Protein AF-A0A8B6F557-F1 (afdb_monomer_lite)

Secondary structure (DSSP, 8-state):
--TT-TTSSEEEEE---SS--SEEEEEEEESSSTTTT--EEPBSS-S--SSSSS-EE--EEEE-SSEEEEE-----TTPPPEESEE-----HHHHHHH--S----EEPEEEEEEEEEEEETTEEEEEEEP-

pLDDT: mean 74.11, std 13.55, range [46.28, 94.38]

Radius of gyration: 16.19 Å; chains: 1; bounding box: 41×32×44 Å

Foldseek 3Di:
DFFQDPVPFKDKDWLPQLFFFPDKWKWFAFPDDPRNVDIDTADQDFPDDQPDLDEGEGWHWDDGSTIIMIGGHHDDDPGDTYANDWQDDDPPVVCVPPVDPSHTDRGGGDLQRMWMWTHDPPDGTDIDGDD

Structure (mmCIF, N/CA/C/O backbone):
data_AF-A0A8B6F557-F1
#
_entry.id   AF-A0A8B6F557-F1
#
loop_
_atom_site.group_PDB
_atom_site.id
_atom_site.type_symbol
_atom_site.label_atom_id
_atom_site.label_alt_id
_atom_site.label_comp_id
_atom_site.label_asym_id
_atom_site.label_entity_id
_atom_site.label_seq_id
_atom_site.pdbx_PDB_ins_code
_atom_site.Cartn_x
_atom_site.Cartn_y
_atom_site.Cartn_z
_atom_site.occupancy
_atom_site.B_iso_or_equiv
_atom_site.auth_seq_id
_atom_site.auth_comp_id
_atom_site.auth_asym_id
_atom_site.auth_atom_id
_atom_site.pdbx_PDB_model_num
ATOM 1 N N . MET A 1 1 ? -0.774 9.397 -1.645 1.00 72.19 1 MET A N 1
ATOM 2 C CA . MET A 1 1 ? 0.457 8.653 -1.340 1.00 72.19 1 MET A CA 1
ATOM 3 C C . MET A 1 1 ? 1.185 8.164 -2.593 1.00 72.19 1 MET A C 1
ATOM 5 O O . MET A 1 1 ? 0.864 7.081 -3.066 1.00 72.19 1 MET A O 1
ATOM 9 N N . ARG A 1 2 ? 2.224 8.865 -3.054 1.00 66.75 2 ARG A N 1
ATOM 10 C CA . ARG A 1 2 ? 2.950 8.556 -4.294 1.00 66.75 2 ARG A CA 1
ATOM 11 C C . ARG A 1 2 ? 4.323 7.920 -4.024 1.00 66.75 2 ARG A C 1
ATOM 13 O O . ARG A 1 2 ? 5.062 8.376 -3.155 1.00 66.75 2 ARG A O 1
ATOM 20 N N . SER A 1 3 ? 4.687 6.895 -4.796 1.00 62.66 3 SER A N 1
ATOM 21 C CA . SER A 1 3 ? 6.019 6.284 -4.752 1.00 62.66 3 SER A CA 1
ATOM 22 C C . SER A 1 3 ? 7.047 7.306 -5.211 1.00 62.66 3 SER A C 1
ATOM 24 O O . SER A 1 3 ? 6.784 8.087 -6.124 1.00 62.66 3 SER A O 1
ATOM 26 N N . GLN A 1 4 ? 8.231 7.274 -4.605 1.00 70.75 4 GLN A N 1
ATOM 27 C CA . GLN A 1 4 ? 9.323 8.211 -4.898 1.00 70.75 4 GLN A CA 1
ATOM 28 C C . GLN A 1 4 ? 9.048 9.673 -4.494 1.00 70.75 4 GLN A C 1
ATOM 30 O O . GLN A 1 4 ? 9.819 10.560 -4.861 1.00 70.75 4 GLN A O 1
ATOM 35 N N . ASP A 1 5 ? 7.984 9.937 -3.730 1.00 71.38 5 ASP A N 1
ATOM 36 C CA . ASP A 1 5 ? 7.689 11.253 -3.166 1.00 71.38 5 ASP A CA 1
ATOM 37 C C . ASP A 1 5 ? 7.957 11.256 -1.653 1.00 71.38 5 ASP A C 1
ATOM 39 O O . ASP A 1 5 ? 7.252 10.612 -0.875 1.00 71.38 5 ASP A O 1
ATOM 43 N N . ASN A 1 6 ? 8.992 11.984 -1.216 1.00 68.31 6 ASN A N 1
ATOM 44 C CA . ASN A 1 6 ? 9.384 12.059 0.199 1.00 68.31 6 ASN A CA 1
ATOM 45 C C . ASN A 1 6 ? 8.303 12.682 1.095 1.00 68.31 6 ASN A C 1
ATOM 47 O O . ASN A 1 6 ? 8.277 12.395 2.290 1.00 68.31 6 ASN A O 1
ATOM 51 N N . ASN A 1 7 ? 7.412 13.500 0.534 1.00 70.1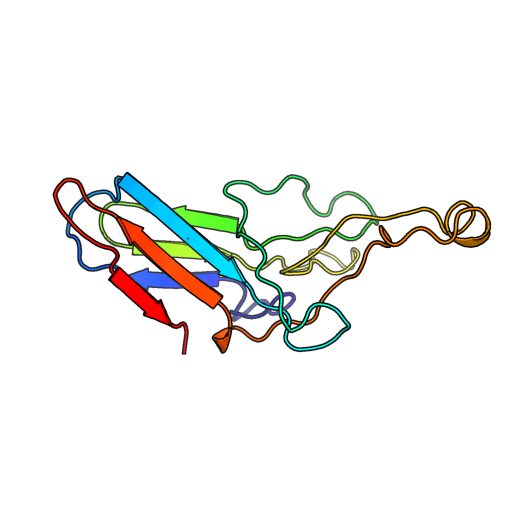2 7 ASN A N 1
ATOM 52 C CA . ASN A 1 7 ? 6.357 14.184 1.277 1.00 70.12 7 ASN A CA 1
ATOM 53 C C . ASN A 1 7 ? 5.024 13.420 1.235 1.00 70.12 7 ASN A C 1
ATOM 55 O O . ASN A 1 7 ? 4.120 13.728 2.009 1.00 70.12 7 ASN A O 1
ATOM 59 N N . LEU A 1 8 ? 4.899 12.422 0.351 1.00 70.62 8 LEU A N 1
ATOM 60 C CA . LEU A 1 8 ? 3.677 11.642 0.134 1.00 70.62 8 LEU A CA 1
ATOM 61 C C . LEU A 1 8 ? 3.921 10.122 0.165 1.00 70.62 8 LEU A C 1
ATOM 63 O O . LEU A 1 8 ? 3.126 9.370 -0.389 1.00 70.62 8 LEU A O 1
ATOM 67 N N . SER A 1 9 ? 4.971 9.636 0.829 1.00 76.44 9 SER A N 1
ATOM 68 C CA . SER A 1 9 ? 5.320 8.203 0.863 1.00 76.44 9 SER A CA 1
ATOM 69 C C . SER A 1 9 ? 4.464 7.356 1.809 1.00 76.44 9 SER A C 1
ATOM 71 O O . SER A 1 9 ? 4.589 6.133 1.818 1.00 76.44 9 SER A O 1
ATOM 73 N N . TYR A 1 10 ? 3.574 7.962 2.599 1.00 85.50 10 TYR A N 1
ATOM 74 C CA . TYR A 1 10 ? 2.640 7.226 3.450 1.00 85.50 10 TYR A CA 1
ATOM 75 C C . TYR A 1 10 ? 1.255 7.877 3.499 1.00 85.50 10 TYR A C 1
ATOM 77 O O . TYR A 1 10 ? 1.086 9.058 3.192 1.00 85.50 10 TYR A O 1
ATOM 85 N N . HIS A 1 11 ? 0.248 7.096 3.888 1.00 86.31 11 HIS A N 1
ATOM 86 C CA . HIS A 1 11 ? -1.106 7.583 4.151 1.00 86.31 11 HIS A CA 1
ATOM 87 C C . HIS A 1 11 ? -1.746 6.828 5.314 1.00 86.31 11 HIS A C 1
ATOM 89 O O . HIS A 1 11 ? -1.553 5.623 5.470 1.00 86.31 11 HIS A O 1
ATOM 95 N N . VAL A 1 12 ? -2.524 7.545 6.123 1.00 89.31 12 VAL A N 1
ATOM 96 C CA . VAL A 1 12 ? -3.277 6.990 7.251 1.00 89.31 12 VAL A CA 1
ATOM 97 C C . VAL A 1 12 ? -4.759 7.111 6.949 1.00 89.31 12 VAL A C 1
ATOM 99 O O . VAL A 1 12 ? -5.272 8.213 6.776 1.00 89.31 12 VAL A O 1
ATOM 102 N N . TRP A 1 13 ? -5.447 5.975 6.938 1.00 89.94 13 TRP A N 1
ATOM 103 C CA . TRP A 1 13 ? -6.889 5.898 6.780 1.00 89.94 13 TRP A CA 1
ATOM 104 C C . TRP A 1 13 ? -7.544 5.425 8.081 1.00 89.94 13 TRP A C 1
ATOM 106 O O . TRP A 1 13 ? -7.266 4.328 8.571 1.00 89.94 13 TRP A O 1
ATOM 116 N N . ASN A 1 14 ? -8.419 6.254 8.650 1.00 90.25 14 ASN A N 1
ATOM 117 C CA . ASN A 1 14 ? -9.177 5.917 9.854 1.00 90.25 14 ASN A CA 1
ATOM 118 C C . ASN A 1 14 ? -10.390 5.064 9.479 1.00 90.25 14 ASN A C 1
ATOM 120 O O . ASN A 1 14 ? -11.258 5.508 8.729 1.00 90.25 14 ASN A O 1
ATOM 124 N N . HIS A 1 15 ? -10.455 3.845 10.016 1.00 87.69 15 HIS A N 1
ATOM 125 C CA . HIS A 1 15 ? -11.499 2.879 9.663 1.00 87.69 15 HIS A CA 1
ATOM 126 C C . HIS A 1 15 ? -12.718 2.924 10.592 1.00 87.69 15 HIS A C 1
ATOM 128 O O . HIS A 1 15 ? -13.710 2.253 10.320 1.00 87.69 15 HIS A O 1
ATOM 134 N N . ASN A 1 16 ? -12.644 3.695 11.684 1.00 86.75 16 ASN A N 1
ATOM 135 C CA . ASN A 1 16 ? -13.743 3.973 12.619 1.00 86.75 16 ASN A CA 1
ATOM 136 C C . ASN A 1 16 ? -14.425 2.727 13.219 1.00 86.75 16 ASN A C 1
ATOM 138 O O . ASN A 1 16 ? -15.580 2.798 13.627 1.00 86.75 16 ASN A O 1
ATOM 142 N N . LEU A 1 17 ? -13.724 1.589 13.290 1.00 85.75 17 LEU A N 1
ATOM 143 C CA . LEU A 1 17 ? -14.267 0.381 13.930 1.00 85.75 17 LEU A CA 1
ATOM 144 C C . LEU A 1 17 ? -14.161 0.453 15.459 1.00 85.75 17 LEU A C 1
ATOM 146 O O . LEU A 1 17 ? -14.880 -0.263 16.142 1.00 85.75 17 LEU A O 1
ATOM 150 N N . ASN A 1 18 ? -13.260 1.296 15.985 1.00 86.50 18 ASN A N 1
ATOM 151 C CA . ASN A 1 18 ? -12.889 1.366 17.405 1.00 86.50 18 ASN A CA 1
ATOM 152 C C . ASN A 1 18 ? -12.445 0.021 18.007 1.00 86.50 18 ASN A C 1
ATOM 154 O O . ASN A 1 18 ? -12.391 -0.132 19.225 1.00 86.50 18 ASN A O 1
ATOM 158 N N . ASP A 1 19 ? -12.086 -0.927 17.148 1.00 88.94 19 ASP A N 1
ATOM 159 C CA . ASP A 1 19 ? -11.598 -2.248 17.494 1.00 88.94 19 ASP A CA 1
ATOM 160 C C . ASP A 1 19 ? -10.706 -2.775 16.361 1.00 88.94 19 ASP A C 1
ATOM 162 O O . ASP A 1 19 ? -10.722 -2.258 15.237 1.00 88.94 19 ASP A O 1
ATOM 166 N N . LEU A 1 20 ? -9.882 -3.773 16.667 1.00 91.06 20 LEU A N 1
ATOM 167 C CA . LEU A 1 20 ? -8.930 -4.354 15.737 1.00 91.06 20 LEU A CA 1
ATOM 168 C C . LEU A 1 20 ? -9.672 -5.062 14.587 1.00 91.06 20 LEU A C 1
ATOM 170 O O . LEU A 1 20 ? -10.458 -5.983 14.831 1.00 91.06 20 LEU A O 1
ATOM 174 N N . PRO A 1 21 ? -9.408 -4.693 13.320 1.00 91.38 21 PRO A N 1
ATOM 175 C CA . PRO A 1 21 ? -9.918 -5.445 12.186 1.00 91.38 21 PRO A CA 1
ATOM 176 C C . PRO A 1 21 ? -9.461 -6.909 12.227 1.00 91.38 21 PRO A C 1
ATOM 178 O O . PRO A 1 21 ? -8.278 -7.202 12.399 1.00 91.38 21 PRO A O 1
ATOM 181 N N . VAL A 1 22 ? -10.382 -7.830 11.950 1.00 91.12 22 VAL A N 1
ATOM 182 C CA . VAL A 1 22 ? -10.094 -9.257 11.723 1.00 91.12 22 VAL A CA 1
ATOM 183 C C . VAL A 1 22 ? -9.288 -9.450 10.438 1.00 91.12 22 VAL A C 1
ATOM 185 O O . VAL A 1 22 ? -8.481 -10.369 10.327 1.00 91.12 22 VAL A O 1
ATOM 188 N N . ARG A 1 23 ? -9.521 -8.592 9.439 1.00 89.81 23 ARG A N 1
ATOM 189 C CA . ARG A 1 23 ? -8.783 -8.585 8.174 1.00 89.81 23 ARG A CA 1
ATOM 190 C C . ARG A 1 23 ? -8.711 -7.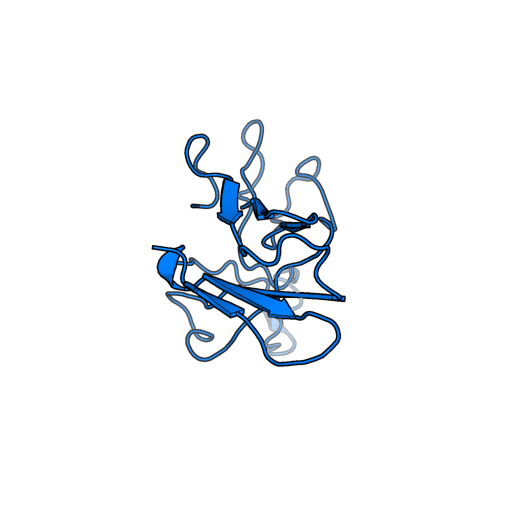173 7.621 1.00 89.81 23 ARG A C 1
ATOM 192 O O . ARG A 1 23 ? -9.701 -6.444 7.674 1.00 89.81 23 ARG A O 1
ATOM 199 N N . VAL A 1 24 ? -7.571 -6.851 7.023 1.00 90.56 24 VAL A N 1
ATOM 200 C CA . VAL A 1 24 ? -7.391 -5.679 6.169 1.00 90.56 24 VAL A CA 1
ATOM 201 C C . VAL A 1 24 ? -6.940 -6.147 4.792 1.00 90.56 24 VAL A C 1
ATOM 203 O O . VAL A 1 24 ? -5.994 -6.928 4.694 1.00 90.56 24 VAL A O 1
ATOM 206 N N . ASP A 1 25 ? -7.644 -5.707 3.752 1.00 91.19 25 ASP A N 1
ATOM 207 C CA . ASP A 1 25 ? -7.313 -5.965 2.350 1.00 91.19 25 ASP A CA 1
ATOM 208 C C . ASP A 1 25 ? -7.003 -4.637 1.656 1.00 91.19 25 ASP A C 1
ATOM 210 O O . ASP A 1 25 ? -7.860 -3.754 1.560 1.00 91.19 25 ASP A O 1
ATOM 214 N N . VAL A 1 26 ? -5.754 -4.488 1.224 1.00 90.38 26 VAL A N 1
ATOM 215 C CA . VAL A 1 26 ? -5.275 -3.340 0.456 1.00 90.38 26 VAL A CA 1
ATOM 216 C C . VAL A 1 26 ? -5.173 -3.774 -0.993 1.00 90.38 26 VAL A C 1
ATOM 218 O O . VAL A 1 26 ? -4.541 -4.776 -1.300 1.00 90.38 26 VAL A O 1
ATOM 221 N N . GLN A 1 27 ? -5.770 -3.002 -1.887 1.00 90.75 27 GLN A N 1
ATOM 222 C CA . GLN A 1 27 ? -5.838 -3.300 -3.309 1.00 90.75 27 GLN A CA 1
ATOM 223 C C . GLN A 1 27 ? -5.306 -2.111 -4.095 1.00 90.75 27 GLN A C 1
ATOM 225 O O . GLN A 1 27 ? -5.780 -0.995 -3.897 1.00 90.75 27 GLN A O 1
ATOM 230 N N . VAL A 1 28 ? -4.365 -2.355 -4.998 1.00 88.12 28 VAL A N 1
ATOM 231 C CA . VAL A 1 28 ? -3.728 -1.351 -5.852 1.00 88.12 28 VAL A CA 1
ATOM 232 C C . VAL A 1 28 ? -4.026 -1.712 -7.301 1.00 88.12 28 VAL A C 1
ATOM 234 O O . VAL A 1 28 ? -3.893 -2.870 -7.697 1.00 88.12 28 VAL A O 1
ATOM 237 N N . LYS A 1 29 ? -4.456 -0.738 -8.097 1.00 86.69 29 LYS A N 1
ATOM 238 C CA . LYS A 1 29 ? -4.755 -0.933 -9.516 1.00 86.69 29 LYS A CA 1
ATOM 239 C C . LYS A 1 29 ? -3.814 -0.061 -10.369 1.00 86.69 29 LYS A C 1
ATOM 241 O O . LYS A 1 29 ? -3.677 1.121 -10.044 1.00 86.69 29 LYS A O 1
ATOM 246 N N . PRO A 1 30 ? -3.164 -0.609 -11.417 1.00 82.94 30 PRO A N 1
ATOM 247 C CA . PRO A 1 30 ? -2.315 0.171 -12.315 1.00 82.94 30 PRO A CA 1
ATOM 248 C C . PRO A 1 30 ? -3.097 1.288 -13.007 1.00 82.94 30 PRO A C 1
ATOM 250 O O . PRO A 1 30 ? -4.262 1.101 -13.368 1.00 82.94 30 PRO A O 1
ATOM 253 N N . GLN A 1 31 ? -2.449 2.432 -13.226 1.00 81.56 31 GLN A N 1
ATOM 254 C CA . GLN A 1 31 ? -3.030 3.525 -14.012 1.00 81.56 31 GLN A CA 1
ATOM 255 C C . GLN A 1 31 ? -2.764 3.349 -15.514 1.00 81.56 31 GLN A C 1
ATOM 257 O O . GLN A 1 31 ? -3.594 3.722 -16.341 1.00 81.56 31 GLN A O 1
ATOM 262 N N . THR A 1 32 ? -1.607 2.786 -15.862 1.00 75.81 32 THR A N 1
ATOM 263 C CA . THR A 1 32 ? -1.122 2.606 -17.237 1.00 75.81 32 THR A CA 1
ATOM 264 C C . THR A 1 32 ? -0.568 1.189 -17.434 1.00 75.81 32 THR A C 1
ATOM 266 O O . THR A 1 32 ? -0.447 0.420 -16.479 1.00 75.81 32 THR A O 1
ATOM 269 N N . GLY A 1 33 ? -0.243 0.826 -18.679 1.00 74.00 33 GLY A N 1
ATOM 270 C CA . GLY A 1 33 ? 0.279 -0.497 -19.037 1.00 74.00 33 GLY A CA 1
ATOM 271 C C . GLY A 1 33 ? -0.808 -1.487 -19.465 1.00 74.00 33 GLY A C 1
ATOM 272 O O . GLY A 1 33 ? -1.951 -1.108 -19.706 1.00 74.00 33 GLY A O 1
ATOM 273 N N . THR A 1 34 ? -0.438 -2.762 -19.599 1.00 77.56 34 THR A N 1
ATOM 274 C CA . THR A 1 34 ? -1.338 -3.835 -20.063 1.00 77.56 34 THR A CA 1
ATOM 275 C C . THR A 1 34 ? -2.259 -4.373 -18.975 1.00 77.56 34 THR A C 1
ATOM 277 O O . THR A 1 34 ? -3.251 -5.024 -19.288 1.00 77.56 34 THR A O 1
ATOM 280 N N . ASP A 1 35 ? -1.952 -4.082 -17.709 1.00 80.75 35 ASP A N 1
ATOM 281 C CA . ASP A 1 35 ? -2.629 -4.689 -16.564 1.00 80.75 35 ASP A CA 1
ATOM 282 C C . ASP A 1 35 ? -3.632 -3.736 -15.891 1.00 80.75 35 ASP A C 1
ATOM 284 O O . ASP A 1 35 ? -4.022 -3.930 -14.739 1.00 80.75 35 ASP A O 1
ATOM 288 N N . THR A 1 36 ? -4.088 -2.705 -16.607 1.00 83.81 36 THR A N 1
ATOM 289 C CA . THR A 1 36 ? -5.028 -1.688 -16.105 1.00 83.81 36 THR A CA 1
ATOM 290 C C . THR A 1 36 ? -6.420 -2.221 -15.785 1.00 83.81 36 THR A C 1
ATOM 292 O O . THR A 1 36 ? -7.231 -1.460 -15.274 1.00 83.81 36 THR A O 1
ATOM 295 N N . ASP A 1 37 ? -6.720 -3.500 -16.012 1.00 85.88 37 ASP A N 1
ATOM 296 C CA . ASP A 1 37 ? -7.958 -4.155 -15.565 1.00 85.88 37 ASP A CA 1
ATOM 297 C C . ASP A 1 37 ? -7.758 -5.098 -14.370 1.00 85.88 37 ASP A C 1
ATOM 299 O O . ASP A 1 37 ? -8.731 -5.584 -13.788 1.00 85.88 37 ASP A O 1
ATOM 303 N N . TYR A 1 38 ? -6.512 -5.297 -13.934 1.00 84.38 38 TYR A N 1
ATOM 304 C CA . TYR A 1 38 ? -6.171 -6.159 -12.807 1.00 84.38 38 TYR A CA 1
ATOM 305 C C . TYR A 1 38 ? -6.041 -5.383 -11.495 1.00 84.38 38 TYR A C 1
ATOM 307 O O . TYR A 1 38 ? -5.928 -4.156 -11.448 1.00 84.38 38 TYR A O 1
ATOM 315 N N . VAL A 1 39 ? -6.081 -6.130 -10.392 1.00 87.19 39 VAL A N 1
ATOM 316 C CA . VAL A 1 39 ? -5.919 -5.616 -9.033 1.00 87.19 39 VAL A CA 1
ATOM 317 C C . VAL A 1 39 ? -4.816 -6.407 -8.353 1.00 87.19 39 VAL A C 1
ATOM 319 O O . VAL A 1 39 ? -4.894 -7.630 -8.258 1.00 87.19 39 VAL A O 1
ATOM 322 N N . PHE A 1 40 ? -3.823 -5.695 -7.839 1.00 86.75 40 PHE A N 1
ATOM 323 C CA . PHE A 1 40 ? -2.706 -6.259 -7.099 1.00 86.75 40 PHE A CA 1
ATOM 324 C C . PHE A 1 40 ? -2.937 -6.053 -5.598 1.00 86.75 40 PHE A C 1
ATOM 326 O O . PHE A 1 40 ? -3.282 -4.941 -5.183 1.00 86.75 40 PHE A O 1
ATOM 333 N N . PRO A 1 41 ? -2.776 -7.088 -4.759 1.00 89.62 41 PRO A N 1
ATOM 334 C CA . PRO A 1 41 ? -2.842 -6.913 -3.318 1.00 89.62 41 PRO A CA 1
ATOM 335 C C . PRO A 1 41 ? -1.627 -6.123 -2.814 1.00 89.62 41 PRO A C 1
ATOM 337 O O . PRO A 1 41 ? -0.504 -6.309 -3.283 1.00 89.62 41 PRO A O 1
ATOM 340 N N . GLY A 1 42 ? -1.848 -5.264 -1.820 1.00 86.44 42 GLY A N 1
ATOM 341 C CA . GLY A 1 42 ? -0.773 -4.741 -0.985 1.00 86.44 42 GLY A CA 1
ATOM 342 C C . GLY A 1 42 ? -0.111 -5.872 -0.195 1.00 86.44 42 GLY A C 1
ATOM 343 O O . GLY A 1 42 ? -0.721 -6.906 0.080 1.00 86.44 42 GLY A O 1
ATOM 344 N N . ILE A 1 43 ? 1.143 -5.672 0.190 1.00 84.81 43 ILE A N 1
ATOM 345 C CA . ILE A 1 43 ? 1.946 -6.652 0.922 1.00 84.81 43 ILE A CA 1
ATOM 346 C C . ILE A 1 43 ? 2.019 -6.272 2.406 1.00 84.81 43 ILE A C 1
ATOM 348 O O . ILE A 1 43 ? 2.109 -5.103 2.759 1.00 84.81 43 ILE A O 1
ATOM 352 N N . ALA A 1 44 ? 1.964 -7.248 3.312 1.00 73.19 44 ALA A N 1
ATOM 353 C CA . ALA A 1 44 ? 2.011 -6.960 4.752 1.00 73.19 44 ALA A CA 1
ATOM 354 C C . ALA A 1 44 ? 3.421 -6.561 5.231 1.00 73.19 44 ALA A C 1
ATOM 356 O O . ALA A 1 44 ? 3.572 -5.792 6.176 1.00 73.19 44 ALA A O 1
ATOM 357 N N . ALA A 1 45 ? 4.458 -7.073 4.566 1.00 74.56 45 ALA A N 1
ATOM 358 C CA . ALA A 1 45 ? 5.854 -6.778 4.855 1.00 74.56 45 ALA A CA 1
ATOM 359 C C . ALA A 1 45 ? 6.639 -6.662 3.547 1.00 74.56 45 ALA A C 1
ATOM 361 O O . ALA A 1 45 ? 6.389 -7.413 2.601 1.00 74.56 45 ALA A O 1
ATOM 362 N N . ALA A 1 46 ? 7.586 -5.724 3.504 1.00 74.69 46 ALA A N 1
ATOM 363 C CA . ALA A 1 46 ? 8.497 -5.591 2.376 1.00 74.69 46 ALA A CA 1
ATOM 364 C C . ALA A 1 46 ? 9.368 -6.848 2.258 1.00 74.69 46 ALA A C 1
ATOM 366 O O . ALA A 1 46 ? 9.913 -7.331 3.248 1.00 74.69 46 ALA A O 1
ATOM 367 N N . GLN A 1 47 ? 9.520 -7.359 1.037 1.00 70.75 47 GLN A N 1
ATOM 368 C CA . GLN A 1 47 ? 10.371 -8.521 0.764 1.00 70.75 47 GLN A CA 1
ATOM 369 C C . GLN A 1 47 ? 11.851 -8.149 0.579 1.00 70.75 47 GLN A C 1
ATOM 371 O O . GLN A 1 47 ? 12.707 -9.032 0.556 1.00 70.75 47 GLN A O 1
ATOM 376 N N . ARG A 1 48 ? 12.161 -6.857 0.414 1.00 73.44 48 ARG A N 1
ATOM 377 C CA . ARG A 1 48 ? 13.519 -6.333 0.234 1.00 73.44 48 ARG A CA 1
ATOM 378 C C . ARG A 1 48 ? 13.582 -4.851 0.606 1.00 73.44 48 ARG A C 1
ATOM 380 O O . ARG A 1 48 ? 12.574 -4.153 0.491 1.00 73.44 48 ARG A O 1
ATOM 387 N N . ASP A 1 49 ? 14.761 -4.398 1.017 1.00 67.50 49 ASP A N 1
ATOM 388 C CA . ASP A 1 49 ? 15.133 -2.984 1.072 1.00 67.50 49 ASP A CA 1
ATOM 389 C C . ASP A 1 49 ? 15.822 -2.548 -0.241 1.00 67.50 49 ASP A C 1
ATOM 391 O O . ASP A 1 49 ? 15.830 -3.275 -1.237 1.00 67.50 49 ASP A O 1
ATOM 395 N N . ASP A 1 50 ? 16.394 -1.350 -0.266 1.00 69.62 50 ASP A N 1
ATOM 396 C CA . ASP A 1 50 ? 17.043 -0.764 -1.439 1.00 69.62 50 ASP A CA 1
ATOM 397 C C . ASP A 1 50 ? 18.577 -0.918 -1.441 1.00 69.62 50 ASP A C 1
ATOM 399 O O . ASP A 1 50 ? 19.292 -0.247 -2.192 1.00 69.62 50 ASP A O 1
ATOM 403 N N . SER A 1 51 ? 19.107 -1.838 -0.628 1.00 66.88 51 SER A N 1
ATOM 404 C CA . SER A 1 51 ? 20.550 -2.098 -0.530 1.00 66.88 51 SER A CA 1
ATOM 405 C C . SER A 1 51 ? 21.154 -2.620 -1.846 1.00 66.88 51 SER A C 1
ATOM 407 O O . SER A 1 51 ? 22.310 -2.327 -2.179 1.00 66.88 51 SER A O 1
ATOM 409 N N . MET A 1 52 ? 20.358 -3.335 -2.648 1.00 68.69 52 MET A N 1
ATOM 410 C CA . MET A 1 52 ? 20.732 -3.845 -3.968 1.00 68.69 52 MET A CA 1
ATOM 411 C C . MET A 1 52 ? 20.328 -2.885 -5.092 1.00 68.69 52 MET A C 1
ATOM 413 O O . MET A 1 52 ? 19.256 -2.290 -5.069 1.00 68.69 52 MET A O 1
ATOM 417 N N . ALA A 1 53 ? 21.145 -2.799 -6.146 1.00 72.12 53 ALA A N 1
ATOM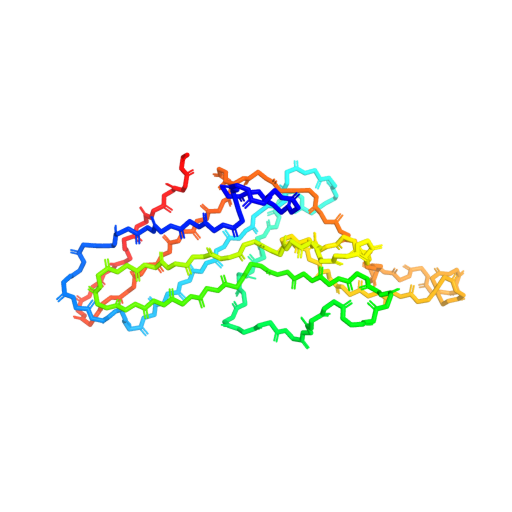 418 C CA . ALA A 1 53 ? 20.833 -2.023 -7.350 1.00 72.12 53 ALA A CA 1
ATOM 419 C C . ALA A 1 53 ? 19.810 -2.730 -8.269 1.00 72.12 53 ALA A C 1
ATOM 421 O O . ALA A 1 53 ? 20.028 -2.848 -9.471 1.00 72.12 53 ALA A O 1
ATOM 422 N N . LEU A 1 54 ? 18.686 -3.191 -7.709 1.00 73.25 54 LEU A N 1
ATOM 423 C CA . LEU A 1 54 ? 17.565 -3.789 -8.439 1.00 73.25 54 LEU A CA 1
ATOM 424 C C . LEU A 1 54 ? 16.239 -3.140 -8.019 1.00 73.25 54 LEU A C 1
ATOM 426 O O . LEU A 1 54 ? 16.108 -2.769 -6.851 1.00 73.25 54 LEU A O 1
ATOM 430 N N . PRO A 1 55 ? 15.242 -3.031 -8.917 1.00 72.50 55 PRO A N 1
ATOM 431 C CA . PRO A 1 55 ? 13.938 -2.509 -8.540 1.00 72.50 55 PRO A CA 1
ATOM 432 C C . PRO A 1 55 ? 13.262 -3.398 -7.490 1.00 72.50 55 PRO A C 1
ATOM 434 O O . PRO A 1 55 ? 13.496 -4.610 -7.404 1.00 72.50 55 PRO A O 1
ATOM 437 N N . TYR A 1 56 ? 12.414 -2.767 -6.690 1.00 77.25 56 TYR A N 1
ATOM 438 C CA . TYR A 1 56 ? 11.630 -3.383 -5.629 1.00 77.25 56 TYR A CA 1
ATOM 439 C C . TYR A 1 56 ? 10.269 -2.699 -5.567 1.00 77.25 56 TYR A C 1
ATOM 441 O O . TYR A 1 56 ? 10.067 -1.616 -6.126 1.00 77.25 56 TYR A O 1
ATOM 449 N N . GLY A 1 57 ? 9.311 -3.316 -4.885 1.00 81.19 57 GLY A N 1
ATOM 450 C CA . GLY A 1 57 ? 8.008 -2.697 -4.792 1.00 81.19 57 GLY A CA 1
ATOM 451 C C . GLY A 1 57 ? 6.987 -3.418 -3.942 1.00 81.19 57 GLY A C 1
ATOM 452 O O . GLY A 1 57 ? 7.295 -4.388 -3.252 1.00 81.19 57 GLY A O 1
ATOM 453 N N . GLY A 1 58 ? 5.768 -2.898 -4.024 1.00 86.00 58 GLY A N 1
ATOM 454 C CA . GLY A 1 58 ? 4.623 -3.307 -3.224 1.00 86.00 58 GLY A CA 1
ATOM 455 C C . GLY A 1 58 ? 4.256 -2.243 -2.195 1.00 86.00 58 GLY A C 1
ATOM 456 O O . GLY A 1 58 ? 5.106 -1.756 -1.450 1.00 86.00 58 GLY A O 1
ATOM 457 N N . ILE A 1 59 ? 2.971 -1.889 -2.133 1.00 87.06 59 ILE A N 1
ATOM 458 C CA . ILE A 1 59 ? 2.440 -1.082 -1.031 1.00 87.06 59 ILE A CA 1
ATOM 459 C C . ILE A 1 59 ? 2.472 -1.920 0.239 1.00 87.06 59 ILE A C 1
ATOM 461 O O . ILE A 1 59 ? 1.780 -2.935 0.325 1.00 87.06 59 ILE A O 1
ATOM 465 N N . VAL A 1 60 ? 3.250 -1.474 1.223 1.00 90.19 60 VAL A N 1
ATOM 466 C CA . VAL A 1 60 ? 3.301 -2.104 2.543 1.00 90.19 60 VAL A CA 1
ATOM 467 C C . VAL A 1 60 ? 2.240 -1.478 3.434 1.00 90.19 60 VAL A C 1
ATOM 469 O O . VAL A 1 60 ? 2.018 -0.270 3.371 1.00 90.19 60 VAL A O 1
ATOM 472 N N . TYR A 1 61 ? 1.583 -2.259 4.287 1.00 92.00 61 TYR A N 1
ATOM 473 C CA . TYR A 1 61 ? 0.598 -1.712 5.215 1.00 92.00 61 TYR A CA 1
ATOM 474 C C . TYR A 1 61 ? 0.657 -2.351 6.599 1.00 92.00 61 TYR A C 1
ATOM 476 O O . TYR A 1 61 ? 1.037 -3.504 6.775 1.00 92.00 61 TYR A O 1
ATOM 484 N N . LYS A 1 62 ? 0.228 -1.576 7.592 1.00 92.50 62 LYS A N 1
ATOM 485 C CA . LYS A 1 62 ? -0.009 -2.015 8.968 1.00 92.50 62 LYS A CA 1
ATOM 486 C C . LYS A 1 62 ? -1.321 -1.425 9.461 1.00 92.50 62 LYS A C 1
ATOM 488 O O . LYS A 1 62 ? -1.784 -0.414 8.939 1.00 92.50 62 LYS A O 1
ATOM 493 N N . TYR A 1 63 ? -1.920 -2.023 10.476 1.00 93.81 63 TYR A N 1
ATOM 494 C CA . TYR A 1 63 ? -3.180 -1.539 11.026 1.00 93.81 63 TYR A CA 1
ATOM 495 C C . TYR A 1 63 ? -3.262 -1.794 12.525 1.00 93.81 63 TYR A C 1
ATOM 497 O O . TYR A 1 63 ? -2.553 -2.636 13.072 1.00 93.81 63 TYR A O 1
ATOM 505 N N . ASN A 1 64 ? -4.116 -1.031 13.191 1.00 94.38 64 ASN A N 1
ATOM 506 C CA . ASN A 1 64 ? -4.439 -1.199 14.601 1.00 94.38 64 ASN A CA 1
ATOM 507 C C . ASN A 1 64 ? -5.953 -1.026 14.797 1.00 94.38 64 ASN A C 1
ATOM 509 O O . ASN A 1 64 ? -6.706 -1.128 13.839 1.00 94.38 64 ASN A O 1
ATOM 513 N N . LYS A 1 65 ? -6.403 -0.787 16.033 1.00 93.56 65 LYS A N 1
ATOM 514 C CA . LYS A 1 65 ? -7.825 -0.590 16.364 1.00 93.56 65 LYS A CA 1
ATOM 515 C C . LYS A 1 65 ? -8.469 0.690 15.804 1.00 93.56 65 LYS A C 1
ATOM 517 O O . LYS A 1 65 ? -9.687 0.837 15.862 1.00 93.56 65 LYS A O 1
ATOM 522 N N . ASN A 1 66 ? -7.668 1.630 15.307 1.00 92.19 66 ASN A N 1
ATOM 523 C CA . ASN A 1 66 ? -8.130 2.952 14.889 1.00 92.19 66 ASN A CA 1
ATOM 524 C C . ASN A 1 66 ? -7.937 3.184 13.384 1.00 92.19 66 ASN A C 1
ATOM 526 O O . ASN A 1 66 ? -8.784 3.807 12.736 1.00 92.19 66 ASN A O 1
ATOM 530 N N . SER A 1 67 ? -6.808 2.735 12.832 1.00 93.56 67 SER A N 1
ATOM 531 C CA . SER A 1 67 ? -6.404 3.093 11.478 1.00 93.56 67 SER A CA 1
ATOM 532 C C . SER A 1 67 ? -5.636 2.000 10.742 1.00 93.56 67 SER A C 1
ATOM 534 O O . SER A 1 67 ? -5.020 1.109 11.330 1.00 93.56 67 SER A O 1
ATOM 536 N N . VAL A 1 68 ? -5.672 2.111 9.415 1.00 92.44 68 VAL A N 1
ATOM 537 C CA . VAL A 1 68 ? -4.775 1.431 8.483 1.00 92.44 68 VAL A CA 1
ATOM 538 C C . VAL A 1 68 ? -3.768 2.464 7.989 1.00 92.44 68 VAL A C 1
ATOM 540 O O . VAL A 1 68 ? -4.150 3.530 7.512 1.00 92.44 68 VAL A O 1
ATOM 543 N N . MET A 1 69 ? -2.483 2.158 8.101 1.00 91.69 69 MET A N 1
ATOM 544 C CA . MET A 1 69 ? -1.393 2.980 7.589 1.00 91.69 69 MET A CA 1
ATOM 545 C C . MET A 1 69 ? -0.719 2.249 6.436 1.00 91.69 69 MET A C 1
ATOM 547 O O . MET A 1 69 ? -0.352 1.082 6.567 1.00 91.69 69 MET A O 1
ATOM 551 N N . LEU A 1 70 ? -0.562 2.948 5.320 1.00 89.81 70 LEU A N 1
ATOM 552 C CA . LEU A 1 70 ? 0.040 2.438 4.099 1.00 89.81 70 LEU A CA 1
ATOM 553 C C . LEU A 1 70 ? 1.329 3.191 3.809 1.00 89.81 70 LEU A C 1
ATOM 555 O O . LEU A 1 70 ? 1.430 4.382 4.104 1.00 89.81 70 LEU A O 1
ATOM 559 N N . TYR A 1 71 ? 2.275 2.490 3.202 1.00 87.31 71 TYR A N 1
ATOM 560 C CA . TYR A 1 71 ? 3.571 2.995 2.791 1.00 87.31 71 TYR A CA 1
ATOM 561 C C . TYR A 1 71 ? 3.791 2.675 1.315 1.00 87.31 71 TYR A C 1
ATOM 563 O O . TYR A 1 71 ? 3.752 1.511 0.907 1.00 87.31 71 TYR A O 1
ATOM 571 N N . ALA A 1 72 ? 4.046 3.711 0.526 1.00 85.06 72 ALA A N 1
ATOM 572 C CA . ALA A 1 72 ? 4.563 3.585 -0.821 1.00 85.06 72 ALA A CA 1
ATOM 573 C C . ALA A 1 72 ? 6.096 3.561 -0.771 1.00 85.06 72 ALA A C 1
ATOM 575 O O . ALA A 1 72 ? 6.694 4.406 -0.096 1.00 85.06 72 ALA A O 1
ATOM 576 N N . PRO A 1 73 ? 6.746 2.626 -1.483 1.00 79.75 73 PRO A N 1
ATOM 577 C CA . PRO A 1 73 ? 8.195 2.597 -1.587 1.00 79.75 73 PRO A CA 1
ATOM 578 C C . PRO A 1 73 ? 8.764 3.944 -2.034 1.00 79.75 73 PRO A C 1
ATOM 580 O O . PRO A 1 73 ? 8.228 4.622 -2.906 1.00 79.75 73 PRO A O 1
ATOM 583 N N . ASN A 1 74 ? 9.886 4.332 -1.452 1.00 73.00 74 ASN A N 1
ATOM 584 C CA . ASN A 1 74 ? 10.629 5.505 -1.874 1.00 73.00 74 ASN A CA 1
ATOM 585 C C . ASN A 1 74 ? 12.104 5.127 -1.940 1.00 73.00 74 ASN A C 1
ATOM 587 O O . ASN A 1 74 ? 12.575 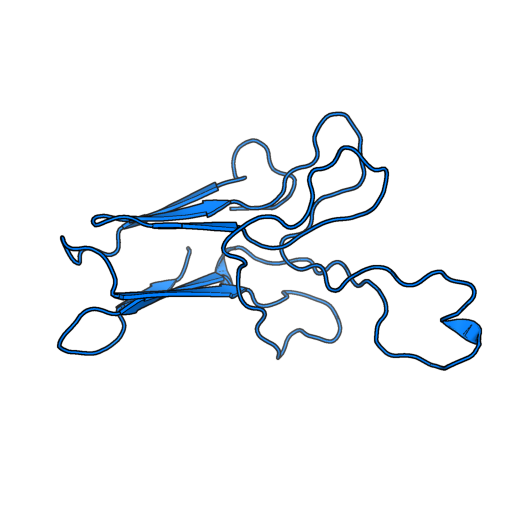4.419 -1.050 1.00 73.00 74 ASN A O 1
ATOM 591 N N . LYS A 1 75 ? 12.802 5.532 -3.006 1.00 69.88 75 LYS A N 1
ATOM 592 C CA . LYS A 1 75 ? 14.238 5.273 -3.124 1.00 69.88 75 LYS A CA 1
ATOM 593 C C . LYS A 1 75 ? 14.975 5.979 -1.992 1.00 69.88 75 LYS A C 1
ATOM 595 O O . LYS A 1 75 ? 14.668 7.128 -1.671 1.00 69.88 75 LYS A O 1
ATOM 600 N N . HIS A 1 76 ? 16.008 5.345 -1.459 1.00 59.78 76 HIS A N 1
ATOM 601 C CA . HIS A 1 76 ? 16.995 6.019 -0.638 1.00 59.78 76 HIS A CA 1
ATOM 602 C C . HIS A 1 76 ? 18.317 6.121 -1.431 1.00 59.78 76 HIS A C 1
ATOM 604 O O . HIS A 1 76 ? 18.684 5.262 -2.230 1.00 59.78 76 HIS A O 1
ATOM 610 N N . LEU A 1 77 ? 18.995 7.268 -1.316 1.00 55.44 77 LEU A N 1
ATOM 611 C CA . LEU A 1 77 ? 20.378 7.485 -1.783 1.00 55.44 77 LEU A CA 1
ATOM 612 C C . LEU A 1 77 ? 20.714 7.072 -3.238 1.00 55.44 77 LEU A C 1
ATOM 614 O O . LEU A 1 77 ? 21.776 6.515 -3.507 1.00 55.44 77 LEU A O 1
ATOM 618 N N . GLY A 1 78 ? 19.842 7.373 -4.205 1.00 53.47 78 GLY A N 1
ATOM 619 C CA . GLY A 1 78 ? 20.160 7.203 -5.634 1.00 53.47 78 GLY A CA 1
ATOM 620 C C . GLY A 1 78 ? 20.158 5.755 -6.144 1.00 53.47 78 GLY A C 1
ATOM 621 O O . GLY A 1 78 ? 20.604 5.504 -7.262 1.00 53.47 78 GLY A O 1
ATOM 622 N N . LYS A 1 79 ? 19.639 4.812 -5.351 1.00 60.91 79 LYS A N 1
ATOM 623 C CA . LYS A 1 79 ? 19.350 3.423 -5.743 1.00 60.91 79 LYS A CA 1
ATOM 624 C C . LYS A 1 79 ? 18.097 3.349 -6.646 1.00 60.91 79 LYS A C 1
ATOM 626 O O . LYS A 1 79 ? 17.350 4.334 -6.711 1.00 60.91 79 LYS A O 1
ATOM 631 N N . PRO A 1 80 ? 17.885 2.248 -7.407 1.00 61.97 80 PRO A N 1
ATOM 632 C CA . PRO A 1 80 ? 16.762 2.128 -8.341 1.00 61.97 80 PRO A CA 1
ATOM 633 C C . PRO A 1 80 ? 15.408 2.384 -7.682 1.00 61.97 80 PRO A C 1
ATOM 635 O O . PRO A 1 80 ? 15.218 2.147 -6.491 1.00 61.97 80 PRO A O 1
ATOM 638 N N . SER A 1 81 ? 14.473 2.898 -8.478 1.00 69.31 81 SER A N 1
ATOM 639 C CA . SER A 1 81 ? 13.174 3.342 -7.991 1.00 69.31 81 SER A CA 1
ATOM 640 C C . SER A 1 81 ? 12.363 2.193 -7.397 1.00 69.31 81 SER A C 1
ATOM 642 O O . SER A 1 81 ? 12.205 1.134 -7.998 1.00 69.31 81 SER A O 1
ATOM 644 N N . GLY A 1 82 ? 11.832 2.429 -6.201 1.00 73.25 82 GLY A N 1
ATOM 645 C CA . GLY A 1 82 ? 10.752 1.627 -5.648 1.00 73.25 82 GLY A CA 1
ATOM 646 C C . GLY A 1 82 ? 9.449 1.883 -6.412 1.00 73.25 82 GLY A C 1
ATOM 647 O O . GLY A 1 82 ? 9.181 3.005 -6.850 1.00 73.25 82 GLY A O 1
ATOM 648 N N . HIS A 1 83 ? 8.609 0.865 -6.553 1.00 78.25 83 HIS A N 1
ATOM 649 C CA . HIS A 1 83 ? 7.323 0.960 -7.250 1.00 78.25 83 HIS A CA 1
ATOM 650 C C . HIS A 1 83 ? 6.188 0.446 -6.361 1.00 78.25 83 HIS A C 1
ATOM 652 O O . HIS A 1 83 ? 6.367 -0.505 -5.608 1.00 78.25 83 HIS A O 1
ATOM 658 N N . ALA A 1 84 ? 4.990 1.028 -6.427 1.00 79.00 84 ALA A N 1
ATOM 659 C CA . ALA A 1 84 ? 3.866 0.483 -5.655 1.00 79.00 84 ALA A CA 1
ATOM 660 C C . ALA A 1 84 ? 3.414 -0.891 -6.151 1.00 79.00 84 ALA A C 1
ATOM 662 O O . ALA A 1 84 ? 2.948 -1.698 -5.351 1.00 79.00 84 ALA A O 1
ATOM 663 N N . ILE A 1 85 ? 3.567 -1.149 -7.450 1.00 80.50 85 ILE A N 1
ATOM 664 C CA . ILE A 1 85 ? 3.325 -2.446 -8.072 1.00 80.50 85 ILE A CA 1
ATOM 665 C C . ILE A 1 85 ? 4.610 -2.845 -8.787 1.00 80.50 85 ILE A C 1
ATOM 667 O O . ILE A 1 85 ? 5.117 -2.107 -9.634 1.00 80.50 85 ILE A O 1
ATOM 671 N N . TYR A 1 86 ? 5.135 -4.008 -8.420 1.00 79.75 86 TYR A N 1
ATOM 672 C CA . TYR A 1 86 ? 6.326 -4.584 -9.019 1.00 79.75 86 TYR A CA 1
ATOM 673 C C . TYR A 1 86 ? 6.182 -6.102 -9.056 1.00 79.75 86 TYR A C 1
ATOM 675 O O . TYR A 1 86 ? 5.967 -6.725 -8.017 1.00 79.75 86 TYR A O 1
ATOM 683 N N . THR A 1 87 ? 6.268 -6.688 -10.248 1.00 76.38 87 THR A N 1
ATOM 684 C CA . THR A 1 87 ? 5.990 -8.115 -10.477 1.00 76.38 87 THR A CA 1
ATOM 685 C C . THR A 1 87 ? 7.240 -9.002 -10.495 1.00 76.38 87 THR A C 1
ATOM 687 O O . THR A 1 87 ? 7.110 -10.218 -10.586 1.00 76.38 87 THR A O 1
ATOM 690 N N . GLY A 1 88 ? 8.444 -8.431 -10.360 1.00 68.88 88 GLY A N 1
ATOM 691 C CA . GLY A 1 88 ? 9.717 -9.168 -10.343 1.00 68.88 88 GLY A CA 1
ATOM 692 C C . GLY A 1 88 ? 10.738 -8.585 -11.316 1.00 68.88 88 GLY A C 1
ATOM 693 O O . GLY A 1 88 ? 10.527 -7.495 -11.815 1.00 68.88 88 GLY A O 1
ATOM 694 N N . TYR A 1 89 ? 11.845 -9.279 -11.583 1.00 62.78 89 TYR A N 1
ATOM 695 C CA . TYR A 1 89 ? 12.789 -8.961 -12.666 1.00 62.78 89 TYR A CA 1
ATOM 696 C C . TYR A 1 89 ? 13.116 -10.252 -13.410 1.00 62.78 89 TYR A C 1
ATOM 698 O O . TYR A 1 89 ? 13.379 -11.266 -12.766 1.00 62.78 89 TYR A O 1
ATOM 706 N N . MET A 1 90 ? 13.141 -10.198 -14.740 1.00 57.91 90 MET A N 1
ATOM 707 C CA . MET A 1 90 ? 13.638 -11.283 -15.584 1.00 57.91 90 MET A CA 1
ATOM 708 C C . MET A 1 90 ? 14.881 -10.782 -16.317 1.00 57.91 90 MET A C 1
ATOM 710 O O . MET A 1 90 ? 14.878 -9.666 -16.843 1.00 57.91 90 MET A O 1
ATOM 714 N N . MET A 1 91 ? 15.957 -11.573 -16.332 1.00 55.53 91 MET A N 1
ATOM 715 C CA . MET A 1 91 ? 17.159 -11.209 -17.081 1.00 55.53 91 MET A CA 1
ATOM 716 C C . MET A 1 91 ? 16.845 -11.171 -18.582 1.00 55.53 91 MET A C 1
ATOM 718 O O . MET A 1 91 ? 16.238 -12.092 -19.123 1.00 55.53 91 MET A O 1
ATOM 722 N N . ALA A 1 92 ? 17.305 -10.120 -19.266 1.00 53.56 92 ALA A N 1
ATOM 723 C CA . ALA A 1 92 ? 17.028 -9.856 -20.684 1.00 53.56 92 ALA A CA 1
ATOM 724 C C . ALA A 1 92 ? 17.486 -10.964 -21.662 1.00 53.56 92 ALA A C 1
ATOM 726 O O . ALA A 1 92 ? 17.098 -10.955 -22.826 1.00 53.56 92 ALA A O 1
ATOM 727 N N . ILE A 1 93 ? 18.317 -11.906 -21.207 1.00 53.22 93 ILE A N 1
ATOM 728 C CA . ILE A 1 93 ? 18.798 -13.035 -22.016 1.00 53.22 93 ILE A CA 1
ATOM 729 C C . ILE A 1 93 ? 17.762 -14.177 -22.053 1.00 53.22 93 ILE A C 1
ATOM 731 O O . ILE A 1 93 ? 17.723 -14.926 -23.022 1.00 53.22 93 ILE A O 1
ATOM 735 N N . GLU A 1 94 ? 16.873 -14.284 -21.059 1.00 53.03 94 GLU A N 1
ATOM 736 C CA . GLU A 1 94 ? 15.821 -15.316 -21.019 1.00 53.03 94 GLU A CA 1
ATOM 737 C C . GLU A 1 94 ? 14.515 -14.851 -21.685 1.00 53.03 94 GLU A C 1
ATOM 739 O O . GLU A 1 94 ? 13.769 -15.658 -22.241 1.00 53.03 94 GLU A O 1
ATOM 744 N N . SER A 1 95 ? 14.260 -13.537 -21.717 1.00 53.91 95 SER A N 1
ATOM 745 C CA . SER A 1 95 ? 13.054 -12.968 -22.334 1.00 53.91 95 SER A CA 1
ATOM 746 C C . SER A 1 95 ? 13.010 -13.116 -23.860 1.00 53.91 95 SER A C 1
ATOM 748 O O . SER A 1 95 ? 11.922 -13.161 -24.435 1.00 53.91 95 SER A O 1
ATOM 750 N N . SER A 1 96 ? 14.166 -13.222 -24.524 1.00 54.41 96 SER A N 1
ATOM 751 C CA . SER A 1 96 ? 14.267 -13.402 -25.979 1.00 54.41 96 SER A CA 1
ATOM 752 C C . SER A 1 96 ? 14.094 -14.854 -26.439 1.00 54.41 96 SER A C 1
ATOM 754 O O . SER A 1 96 ? 13.858 -15.078 -27.625 1.00 54.41 96 SER A O 1
ATOM 756 N N . LEU A 1 97 ? 14.180 -15.829 -25.523 1.00 53.88 97 LEU A N 1
ATOM 757 C CA . LEU A 1 97 ? 14.164 -17.259 -25.849 1.00 53.88 97 LEU A CA 1
ATOM 758 C C . LEU A 1 97 ? 12.809 -17.938 -25.605 1.00 53.88 97 LEU A C 1
ATOM 760 O O . LEU A 1 97 ? 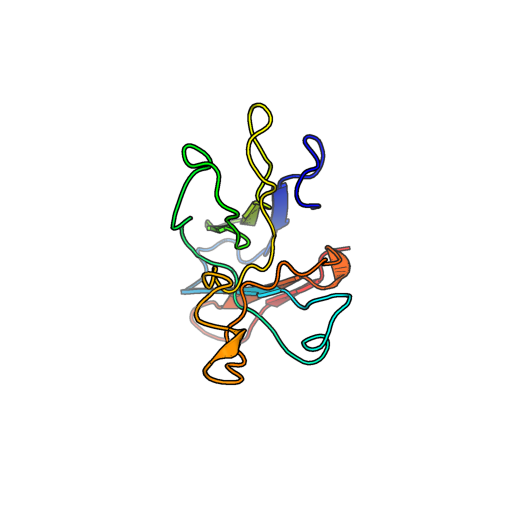12.493 -18.884 -26.320 1.00 53.88 97 LEU A O 1
ATOM 764 N N . ASN A 1 98 ? 11.986 -17.440 -24.673 1.00 48.66 98 ASN A N 1
ATOM 765 C CA . ASN A 1 98 ? 10.729 -18.110 -24.304 1.00 48.66 98 ASN A CA 1
ATOM 766 C C . ASN A 1 98 ? 9.437 -17.315 -24.557 1.00 48.66 98 ASN A C 1
ATOM 768 O O . ASN A 1 98 ? 8.352 -17.826 -24.293 1.00 48.66 98 ASN A O 1
ATOM 772 N N . GLY A 1 99 ? 9.495 -16.078 -25.065 1.00 51.72 99 GLY A N 1
ATOM 773 C CA . GLY A 1 99 ? 8.275 -15.269 -25.244 1.00 51.72 99 GLY A CA 1
ATOM 774 C C . GLY A 1 99 ? 7.495 -15.055 -23.935 1.00 51.72 99 GLY A C 1
ATOM 775 O O . GLY A 1 99 ? 6.272 -14.886 -23.949 1.00 51.72 99 GLY A O 1
ATOM 776 N N . ASP A 1 100 ? 8.199 -15.108 -22.801 1.00 49.91 100 ASP A N 1
ATOM 777 C CA . ASP A 1 100 ? 7.595 -15.209 -21.480 1.00 49.91 100 ASP A CA 1
ATOM 778 C C . ASP A 1 100 ? 7.047 -13.871 -20.974 1.00 49.91 100 ASP A C 1
ATOM 780 O O . ASP A 1 100 ? 7.710 -12.833 -20.949 1.00 49.91 100 ASP A O 1
ATOM 784 N N . LYS A 1 101 ? 5.801 -13.949 -20.500 1.00 52.31 101 LYS A N 1
ATOM 785 C CA . LYS A 1 101 ? 4.941 -12.854 -20.023 1.00 52.31 101 LYS A CA 1
ATOM 786 C C . LYS A 1 101 ? 5.231 -12.411 -18.581 1.00 52.31 101 LYS A C 1
ATOM 788 O O . LYS A 1 101 ? 4.472 -11.629 -18.023 1.00 52.31 101 LYS A O 1
ATOM 793 N N . TRP A 1 102 ? 6.312 -12.904 -17.976 1.00 46.28 102 TRP A N 1
ATOM 794 C CA . TRP A 1 102 ? 6.718 -12.614 -16.591 1.00 46.28 102 TRP A CA 1
ATOM 795 C C . TRP A 1 102 ? 7.880 -11.617 -16.531 1.00 46.28 102 TRP A C 1
ATOM 797 O O . TRP A 1 102 ? 8.809 -11.742 -15.736 1.00 46.28 102 TRP A O 1
ATOM 807 N N . GLY A 1 103 ? 7.843 -10.617 -17.414 1.00 48.72 103 GLY A N 1
ATOM 808 C CA . GLY A 1 103 ? 8.753 -9.484 -17.353 1.00 48.72 103 GLY A CA 1
ATOM 809 C C . GLY A 1 103 ? 8.476 -8.665 -16.099 1.00 48.72 103 GLY A C 1
ATOM 810 O O . GLY A 1 103 ? 7.329 -8.427 -15.731 1.00 48.72 103 GLY A O 1
ATOM 811 N N . GLY A 1 104 ? 9.536 -8.233 -15.434 1.00 53.41 104 GLY A N 1
ATOM 812 C CA . GLY A 1 104 ? 9.444 -7.299 -14.332 1.00 53.41 104 GLY A CA 1
ATOM 813 C C . GLY A 1 104 ? 8.909 -5.949 -14.755 1.00 53.41 104 GLY A C 1
ATOM 814 O O . GLY A 1 104 ? 9.694 -5.108 -15.186 1.00 53.41 104 GLY A O 1
ATOM 815 N N . VAL A 1 105 ? 7.596 -5.745 -14.665 1.00 58.66 105 VAL A N 1
ATOM 816 C CA . VAL A 1 105 ? 6.966 -4.500 -15.104 1.00 58.66 105 VAL A CA 1
ATOM 817 C C . VAL A 1 105 ? 6.727 -3.617 -13.882 1.00 58.66 105 VAL A C 1
ATOM 819 O O . VAL A 1 105 ? 5.898 -3.952 -13.029 1.00 58.66 105 VAL A O 1
ATOM 822 N N . PRO A 1 106 ? 7.453 -2.495 -13.746 1.00 58.47 106 PRO A N 1
ATOM 823 C CA . PRO A 1 106 ? 7.022 -1.442 -12.850 1.00 58.47 106 PRO A CA 1
ATOM 824 C C . PRO A 1 106 ? 5.766 -0.798 -13.435 1.00 58.47 106 PRO A C 1
ATOM 826 O O . PRO A 1 106 ? 5.778 -0.342 -14.578 1.00 58.47 106 PRO A O 1
ATOM 829 N N . TYR A 1 107 ? 4.692 -0.739 -12.653 1.00 61.09 107 TYR A N 1
ATOM 830 C CA . TYR A 1 107 ? 3.507 0.015 -13.052 1.00 61.09 107 TYR A CA 1
ATOM 831 C C . TYR A 1 107 ? 3.470 1.363 -12.346 1.00 61.09 107 TYR A C 1
ATOM 833 O O . TYR A 1 107 ? 3.653 1.450 -11.125 1.00 61.09 107 TYR A O 1
ATOM 841 N N . ASP A 1 108 ? 3.168 2.405 -13.11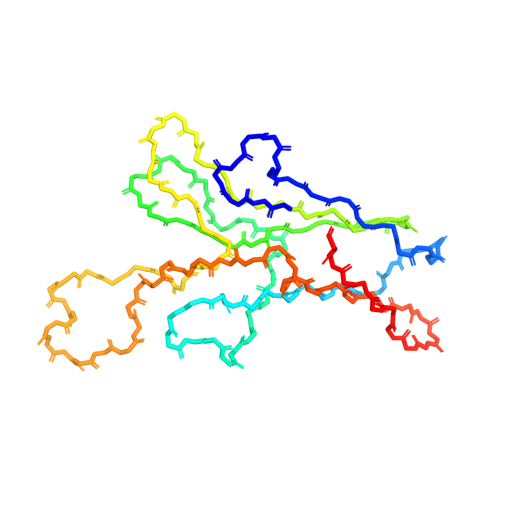7 1.00 61.53 108 ASP A N 1
ATOM 842 C CA . ASP A 1 108 ? 2.690 3.658 -12.553 1.00 61.53 108 ASP A CA 1
ATOM 843 C C . ASP A 1 108 ? 1.301 3.429 -11.944 1.00 61.53 108 ASP A C 1
ATOM 845 O O . ASP A 1 108 ? 0.450 2.712 -12.487 1.00 61.53 108 ASP A O 1
ATOM 849 N N . TYR A 1 109 ? 1.067 4.039 -10.789 1.00 63.66 109 TYR A N 1
ATOM 850 C CA . TYR A 1 109 ? -0.192 3.939 -10.069 1.00 63.66 109 TYR A CA 1
ATOM 851 C C . TYR A 1 109 ? -0.655 5.333 -9.651 1.00 63.66 109 TYR A C 1
ATOM 853 O O . TYR A 1 109 ? 0.158 6.209 -9.351 1.00 63.66 109 TYR A O 1
ATOM 861 N N . ASP A 1 110 ? -1.972 5.507 -9.621 1.00 61.31 110 ASP A N 1
ATOM 862 C CA . ASP A 1 110 ? -2.621 6.661 -9.012 1.00 61.31 110 ASP A CA 1
ATOM 863 C C . ASP A 1 110 ? -3.106 6.240 -7.624 1.00 61.31 110 ASP A C 1
ATOM 865 O O . ASP A 1 110 ? -3.772 5.215 -7.460 1.00 61.31 110 ASP A O 1
ATOM 869 N N . ASP A 1 111 ? -2.787 7.036 -6.615 1.00 59.38 111 ASP A N 1
ATOM 870 C CA . ASP A 1 111 ? -3.199 6.846 -5.227 1.00 59.38 111 ASP A CA 1
ATOM 871 C C . ASP A 1 111 ? -4.724 6.703 -5.107 1.00 59.38 111 ASP A C 1
ATOM 873 O O . ASP A 1 111 ? -5.211 5.956 -4.259 1.00 59.38 111 ASP A O 1
ATOM 877 N N . LYS A 1 112 ? -5.481 7.342 -6.013 1.00 61.09 112 LYS A N 1
ATOM 878 C CA . LYS A 1 112 ? -6.949 7.241 -6.122 1.00 61.09 112 LYS A CA 1
ATOM 879 C C . LYS A 1 112 ? -7.448 5.843 -6.484 1.00 61.09 112 LYS A C 1
ATOM 881 O O . LYS A 1 112 ? -8.635 5.544 -6.337 1.00 61.09 112 LYS A O 1
ATOM 886 N N . LEU A 1 113 ? -6.559 4.986 -6.975 1.00 65.00 113 LEU A N 1
ATOM 887 C CA . LEU A 1 113 ? -6.836 3.602 -7.340 1.00 65.00 113 LEU A CA 1
ATOM 888 C C . LEU A 1 113 ? -6.456 2.612 -6.228 1.00 65.00 113 LEU A C 1
ATOM 890 O O . LEU A 1 113 ? -6.587 1.401 -6.424 1.00 65.00 113 LEU A O 1
ATOM 894 N N . ILE A 1 114 ? -6.048 3.106 -5.051 1.00 78.31 114 ILE A N 1
ATOM 895 C CA . ILE A 1 114 ? -5.870 2.282 -3.857 1.00 78.31 114 ILE A CA 1
ATOM 896 C C . ILE A 1 114 ? -7.197 2.167 -3.103 1.00 78.31 114 ILE A C 1
ATOM 898 O O . ILE A 1 114 ? -7.827 3.157 -2.720 1.00 78.31 114 ILE A O 1
ATOM 902 N N . ARG A 1 115 ? -7.617 0.925 -2.857 1.00 86.81 115 ARG A N 1
ATOM 903 C CA . ARG A 1 115 ? -8.784 0.596 -2.032 1.00 86.81 115 ARG A CA 1
ATOM 904 C C . ARG A 1 115 ? -8.335 -0.110 -0.767 1.00 86.81 115 ARG A C 1
ATOM 906 O O . ARG A 1 115 ? -7.503 -1.012 -0.823 1.00 86.81 115 ARG A O 1
ATOM 913 N N . VAL A 1 116 ? -8.925 0.283 0.355 1.00 84.25 116 VAL A N 1
ATOM 914 C CA . VAL A 1 116 ? -8.703 -0.356 1.653 1.00 84.25 116 VAL A CA 1
ATOM 915 C C . VAL A 1 116 ? -10.031 -0.896 2.152 1.00 84.25 116 VAL A C 1
ATOM 917 O O . VAL A 1 116 ? -11.030 -0.173 2.190 1.00 84.25 116 VAL A O 1
ATOM 920 N N . TRP A 1 117 ? -10.027 -2.165 2.537 1.00 86.56 117 TRP A N 1
ATOM 921 C CA . TRP A 1 117 ? -11.172 -2.844 3.120 1.00 86.56 117 TRP A CA 1
ATOM 922 C C . TRP A 1 117 ? -10.809 -3.359 4.504 1.00 86.56 117 TRP A C 1
ATOM 924 O O . TRP A 1 117 ? -9.774 -4.007 4.658 1.00 86.56 117 TRP A O 1
ATOM 934 N N . THR A 1 118 ? -11.662 -3.132 5.502 1.00 84.25 118 THR A N 1
ATOM 935 C CA . THR A 1 118 ? -11.499 -3.734 6.835 1.00 84.25 118 THR A CA 1
ATOM 936 C C . THR A 1 118 ? -12.712 -4.578 7.195 1.00 84.25 118 THR A C 1
ATOM 938 O O . THR A 1 118 ? -13.838 -4.256 6.823 1.00 84.25 118 THR A O 1
ATOM 941 N N . ARG A 1 119 ? -12.480 -5.694 7.890 1.00 82.81 119 ARG A N 1
ATOM 942 C CA . ARG A 1 119 ? -13.521 -6.623 8.354 1.00 82.81 119 ARG A CA 1
ATOM 943 C C . ARG A 1 119 ? -13.521 -6.702 9.876 1.00 82.81 119 ARG A C 1
ATOM 945 O O . ARG A 1 119 ? -12.448 -6.762 10.468 1.00 82.81 119 ARG A O 1
ATOM 952 N N . TYR A 1 120 ? -14.702 -6.805 10.482 1.00 80.38 120 TYR A N 1
ATOM 953 C CA . TYR A 1 120 ? -14.885 -7.027 11.918 1.00 80.38 120 TYR A CA 1
ATOM 954 C C . TYR A 1 120 ? -15.632 -8.347 12.207 1.00 80.38 120 TYR A C 1
ATOM 956 O O . TYR A 1 120 ? -16.262 -8.915 11.306 1.00 80.38 120 TYR A O 1
ATOM 964 N N . MET A 1 121 ? -15.549 -8.875 13.436 1.00 66.25 121 MET A N 1
ATOM 965 C CA . MET A 1 121 ? -16.343 -10.045 13.836 1.00 66.25 121 MET A CA 1
ATOM 966 C C . MET A 1 121 ? -17.824 -9.643 13.938 1.00 66.25 121 MET A C 1
ATOM 968 O O . MET A 1 121 ? -18.200 -8.889 14.825 1.00 66.25 121 MET A O 1
ATOM 972 N N . GLY A 1 122 ? -18.663 -10.127 13.013 1.00 66.62 122 GLY A N 1
ATOM 973 C CA . GLY A 1 122 ? -20.119 -9.903 13.027 1.00 66.62 122 GLY A CA 1
ATOM 974 C C . GLY A 1 122 ? -20.740 -9.313 11.751 1.00 66.62 122 GLY A C 1
ATOM 975 O O . GLY A 1 122 ? -21.961 -9.302 11.646 1.00 66.62 122 GLY A O 1
ATOM 976 N N . GLY A 1 123 ? -19.964 -8.858 10.755 1.00 65.44 123 GLY A N 1
ATOM 977 C CA . GLY A 1 123 ? -20.542 -8.280 9.526 1.00 65.44 123 GLY A CA 1
ATOM 978 C C . GLY A 1 123 ? -19.567 -7.509 8.625 1.00 65.44 123 GLY A C 1
ATOM 979 O O . GLY A 1 123 ? -18.390 -7.397 8.949 1.00 65.44 123 GLY A O 1
ATOM 980 N N . TRP A 1 124 ? -20.074 -7.053 7.466 1.00 58.62 124 TRP A N 1
ATOM 981 C CA . TRP A 1 124 ? -19.367 -6.689 6.217 1.00 58.62 124 TRP A CA 1
ATOM 982 C C . TRP A 1 124 ? -18.347 -5.529 6.254 1.00 58.62 124 TRP A C 1
ATOM 984 O O . TRP A 1 124 ? -18.250 -4.761 7.204 1.00 58.62 124 TRP A O 1
ATOM 994 N N . TYR A 1 125 ? -17.592 -5.435 5.150 1.00 56.47 125 TYR A N 1
ATOM 995 C CA . TYR A 1 125 ? -16.455 -4.551 4.900 1.00 56.47 125 TYR A CA 1
ATOM 996 C C . TYR A 1 125 ? -16.786 -3.051 4.946 1.00 56.47 125 TYR A C 1
ATOM 998 O O . TYR A 1 125 ? -17.710 -2.608 4.264 1.00 56.47 125 TYR A O 1
ATOM 1006 N N . THR A 1 126 ? -15.963 -2.240 5.618 1.00 58.56 126 THR A N 1
ATOM 1007 C CA . THR A 1 126 ? -15.935 -0.794 5.339 1.00 58.56 126 THR A CA 1
ATOM 1008 C C . THR A 1 126 ? -14.987 -0.532 4.167 1.00 58.56 126 THR A C 1
ATOM 1010 O O . THR A 1 126 ? -13.854 -1.012 4.148 1.00 58.56 126 THR A O 1
ATOM 1013 N N . LYS A 1 127 ? -15.472 0.185 3.145 1.00 62.44 127 LYS A N 1
ATOM 1014 C CA . LYS A 1 127 ? -14.691 0.569 1.961 1.00 62.44 127 LYS A CA 1
ATOM 1015 C C . LYS A 1 127 ? -14.176 1.993 2.126 1.00 62.44 127 LYS A C 1
ATOM 1017 O O . LYS A 1 127 ? -14.967 2.934 2.111 1.00 62.44 127 LYS A O 1
ATOM 1022 N N . GLY A 1 128 ? -12.861 2.152 2.201 1.00 59.81 128 GLY A N 1
ATOM 1023 C CA . GLY A 1 128 ? -12.190 3.434 2.004 1.00 59.81 128 GLY A CA 1
ATOM 1024 C C . GLY A 1 128 ? -11.698 3.565 0.563 1.00 59.81 128 GLY A C 1
ATOM 1025 O O . GLY A 1 128 ? -11.026 2.667 0.054 1.00 59.81 128 GLY A O 1
ATOM 1026 N N . LEU A 1 129 ? -12.024 4.675 -0.101 1.00 57.09 129 LEU A N 1
ATOM 1027 C CA . LEU A 1 129 ? -11.295 5.137 -1.286 1.00 57.09 129 LEU A CA 1
ATOM 1028 C C . LEU A 1 129 ? -10.276 6.172 -0.816 1.00 57.09 129 LEU A C 1
ATOM 1030 O O . LEU A 1 129 ? -10.656 7.101 -0.100 1.00 57.09 129 LEU A O 1
ATOM 1034 N N . MET A 1 130 ? -9.016 6.028 -1.220 1.00 57.56 130 MET A N 1
ATOM 1035 C CA . MET A 1 130 ? -8.059 7.119 -1.062 1.00 57.56 130 MET A CA 1
ATOM 1036 C C . MET A 1 130 ? -8.444 8.241 -2.034 1.00 57.56 130 MET A C 1
ATOM 1038 O O . MET A 1 130 ? -8.664 7.985 -3.217 1.00 57.56 130 MET A O 1
ATOM 1042 N N . ARG A 1 131 ? -8.610 9.463 -1.524 1.00 51.19 131 ARG A N 1
ATOM 1043 C CA . ARG A 1 131 ? -8.798 10.679 -2.325 1.00 51.19 131 ARG A CA 1
ATOM 1044 C C . ARG A 1 131 ? -7.571 11.559 -2.199 1.00 51.19 131 ARG A C 1
ATOM 1046 O O . ARG A 1 131 ? -7.028 11.609 -1.073 1.00 51.19 131 ARG A O 1
#

Sequence (131 aa):
MRSQDNNLSYHVWNHNLNDLPVRVDVQVKPQTGTDTDYVFPGIAAAQRDDSMALPYGGIVYKYNKNSVMLYAPNKHLGKPSGHAIYTGYMMAIESSLNGDKWGGVPYDYDDKLIRVWTRYMGGWYTKGLMR

Organism: Mytilus galloprovincialis (NCBI:txid29158)